Protein AF-A0A9C8GLN6-F1 (afdb_monomer)

Structure (mmCIF, N/CA/C/O backbone):
data_AF-A0A9C8GLN6-F1
#
_entry.id   AF-A0A9C8GLN6-F1
#
loop_
_atom_site.group_PDB
_atom_site.id
_atom_site.type_symbol
_atom_site.label_atom_id
_atom_site.label_alt_id
_atom_site.label_comp_id
_atom_site.label_asym_id
_atom_site.label_entity_id
_atom_site.label_seq_id
_atom_site.pdbx_PDB_ins_code
_atom_site.Cartn_x
_atom_site.Cartn_y
_atom_site.Cartn_z
_atom_site.occupancy
_atom_site.B_iso_or_equiv
_at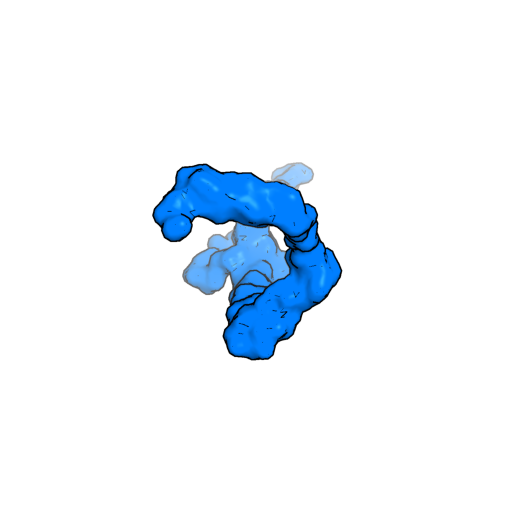om_site.auth_seq_id
_atom_site.auth_comp_id
_atom_site.auth_asym_id
_atom_site.auth_atom_id
_atom_site.pdbx_PDB_model_num
ATOM 1 N N . CYS A 1 1 ? -12.046 12.709 30.685 1.00 74.62 1 CYS A N 1
ATOM 2 C CA . CYS A 1 1 ? -10.942 12.771 29.709 1.00 74.62 1 CYS A CA 1
ATOM 3 C C . CYS A 1 1 ? -11.376 13.677 28.575 1.00 74.62 1 CYS A C 1
ATOM 5 O O . CYS A 1 1 ? -12.353 13.345 27.920 1.00 74.62 1 CYS A O 1
ATOM 7 N N . ASP A 1 2 ? -10.677 14.788 28.364 1.00 95.19 2 ASP A N 1
ATOM 8 C CA . ASP A 1 2 ? -11.027 15.811 27.361 1.00 95.19 2 ASP A CA 1
ATOM 9 C C . ASP A 1 2 ? -10.521 15.480 25.946 1.00 95.19 2 ASP A C 1
ATOM 11 O O . ASP A 1 2 ? -10.795 16.193 24.987 1.00 95.19 2 ASP A O 1
ATOM 15 N N . GLY A 1 3 ? -9.797 14.368 25.806 1.00 94.06 3 GLY A N 1
ATOM 16 C CA . GLY A 1 3 ? -9.313 13.839 24.539 1.00 94.06 3 GLY A CA 1
ATOM 17 C C . GLY A 1 3 ? -9.203 12.320 24.577 1.00 94.06 3 GLY A C 1
ATOM 18 O O . GLY A 1 3 ? -9.324 11.698 25.636 1.00 94.06 3 GLY A O 1
ATOM 19 N N . GLN A 1 4 ? -8.995 11.732 23.403 1.00 95.00 4 GLN A N 1
ATOM 20 C CA . GLN A 1 4 ? -8.777 10.302 23.201 1.00 95.00 4 GLN A CA 1
ATOM 21 C C . GLN A 1 4 ? -7.552 10.111 22.304 1.00 95.00 4 GLN A C 1
ATOM 23 O O . GLN A 1 4 ? -7.274 10.948 21.447 1.00 95.00 4 GLN A O 1
ATOM 28 N N . VAL A 1 5 ? -6.833 9.008 22.498 1.00 94.94 5 VAL A N 1
ATOM 29 C CA . VAL A 1 5 ? -5.660 8.635 21.703 1.00 94.94 5 VAL A CA 1
ATOM 30 C C . VAL A 1 5 ? -5.789 7.177 21.290 1.00 94.94 5 VAL A C 1
ATOM 32 O O . VAL A 1 5 ? -6.138 6.326 22.104 1.00 94.94 5 VAL A O 1
ATOM 35 N N . LEU A 1 6 ? -5.523 6.898 20.018 1.00 95.12 6 LEU A N 1
ATOM 36 C CA . LEU A 1 6 ? -5.484 5.556 19.448 1.00 95.12 6 LEU A CA 1
ATOM 37 C C . LEU A 1 6 ? -4.277 5.460 18.515 1.00 95.12 6 LEU A C 1
ATOM 39 O O . LEU A 1 6 ? -3.840 6.460 17.946 1.00 95.12 6 LEU A O 1
ATOM 43 N N . VAL A 1 7 ? -3.750 4.252 18.344 1.00 94.75 7 VAL A N 1
ATOM 44 C CA . VAL A 1 7 ? -2.703 3.984 17.356 1.00 94.75 7 VAL A CA 1
ATOM 45 C C . VAL A 1 7 ? -3.334 4.007 15.966 1.00 94.75 7 VAL A C 1
ATOM 47 O O . VAL A 1 7 ? -4.317 3.310 15.715 1.00 94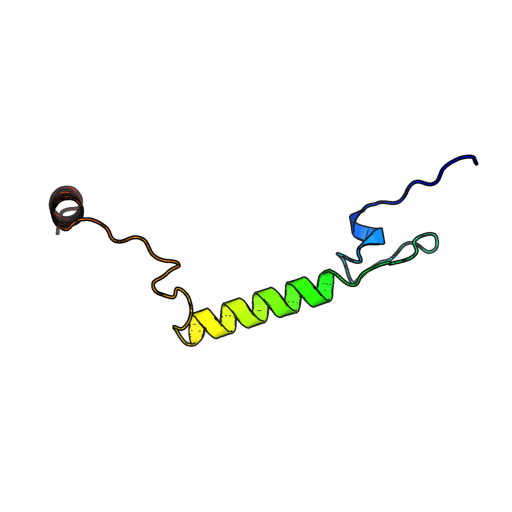.75 7 VAL A O 1
ATOM 50 N N . THR A 1 8 ? -2.756 4.777 15.043 1.00 95.62 8 THR A N 1
ATOM 51 C CA . THR A 1 8 ? -3.276 4.936 13.675 1.00 95.62 8 THR A CA 1
ATOM 52 C C . THR A 1 8 ? -3.446 3.601 12.947 1.00 95.62 8 THR A C 1
ATOM 54 O O . THR A 1 8 ? -4.449 3.394 12.270 1.00 95.62 8 THR A O 1
ATOM 57 N N . HIS A 1 9 ? -2.504 2.670 13.118 1.00 94.81 9 HIS A N 1
ATOM 58 C CA . HIS A 1 9 ? -2.555 1.345 12.495 1.00 94.81 9 HIS A CA 1
ATOM 59 C C . HIS A 1 9 ? -3.751 0.509 12.966 1.00 94.81 9 HIS A C 1
ATOM 61 O O . HIS A 1 9 ? -4.404 -0.129 12.141 1.00 94.81 9 HIS A O 1
ATOM 67 N N . ASP A 1 10 ? -4.066 0.549 14.264 1.00 93.50 10 ASP A N 1
ATOM 68 C CA . ASP A 1 10 ? -5.208 -0.178 14.823 1.00 93.50 10 ASP A CA 1
ATOM 69 C C . ASP A 1 10 ? -6.522 0.490 14.403 1.00 93.50 10 ASP A C 1
ATOM 71 O O . ASP A 1 10 ? -7.477 -0.192 14.041 1.00 93.50 10 ASP A O 1
ATOM 75 N N . LEU A 1 11 ? -6.555 1.828 14.386 1.00 95.31 11 LEU A N 1
ATOM 76 C CA . LEU A 1 11 ? -7.708 2.616 13.946 1.00 95.31 11 LEU A CA 1
ATOM 77 C C . LEU A 1 11 ? -8.057 2.355 12.473 1.00 95.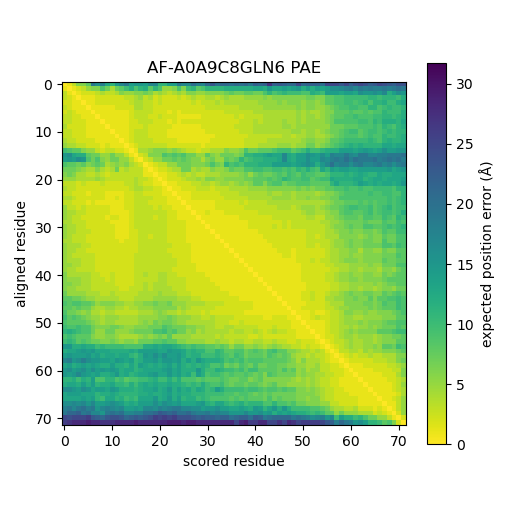31 11 LEU A C 1
ATOM 79 O O . LEU A 1 11 ? -9.236 2.262 12.130 1.00 95.31 11 LEU A O 1
ATOM 83 N N . LEU A 1 12 ? -7.050 2.225 11.605 1.00 96.25 12 LEU A N 1
ATOM 84 C CA . LEU A 1 12 ? -7.222 1.975 10.169 1.00 96.25 12 LEU A CA 1
ATOM 85 C C . LEU A 1 12 ? -7.265 0.484 9.795 1.00 96.25 12 LEU A C 1
ATOM 87 O O . LEU A 1 12 ? -7.435 0.162 8.619 1.00 96.25 12 LEU A O 1
ATOM 91 N N . GLY A 1 13 ? -7.110 -0.422 10.763 1.00 94.56 13 GLY A N 1
ATOM 92 C CA . GLY A 1 13 ? -7.149 -1.864 10.518 1.00 94.56 13 GLY A CA 1
ATOM 93 C C . GLY A 1 13 ? -6.045 -2.340 9.573 1.00 94.56 13 GLY A C 1
ATOM 94 O O . GLY A 1 13 ? -6.319 -3.062 8.616 1.00 94.56 13 GLY A O 1
ATOM 95 N N . LEU A 1 14 ? -4.802 -1.903 9.807 1.00 93.81 14 LEU A N 1
ATOM 96 C CA . LEU A 1 14 ? -3.651 -2.318 8.996 1.00 93.81 14 LEU A CA 1
ATOM 97 C C . LEU A 1 14 ? -3.290 -3.802 9.197 1.00 93.81 14 LEU A C 1
ATOM 99 O O . LEU A 1 14 ? -2.801 -4.451 8.273 1.00 93.81 14 LEU A O 1
ATOM 103 N N . PHE A 1 15 ? -3.540 -4.343 10.390 1.00 87.38 15 PHE A N 1
ATOM 104 C CA . PHE A 1 15 ? -3.238 -5.729 10.750 1.00 87.38 15 PHE A CA 1
ATOM 105 C C . PHE A 1 15 ? -4.531 -6.504 11.028 1.00 87.38 15 PHE A C 1
ATOM 107 O O . PHE A 1 15 ? -5.427 -5.984 11.692 1.00 87.38 15 PHE A O 1
ATOM 114 N N . ASP A 1 16 ? -4.620 -7.753 10.559 1.00 77.69 16 ASP A N 1
ATOM 115 C CA . ASP A 1 16 ? -5.823 -8.591 10.710 1.00 77.69 16 ASP A CA 1
ATOM 116 C C . ASP A 1 16 ? -5.828 -9.449 11.991 1.00 77.69 16 ASP A C 1
ATOM 118 O O . ASP A 1 16 ? -6.875 -9.934 12.415 1.00 77.69 16 ASP A O 1
ATOM 122 N N . ARG A 1 17 ? -4.664 -9.636 12.631 1.00 75.62 17 ARG A N 1
ATOM 123 C CA . ARG A 1 17 ? -4.497 -10.644 13.694 1.00 75.62 17 ARG A CA 1
ATOM 124 C C . ARG A 1 17 ? -4.963 -10.196 15.069 1.00 75.62 17 ARG A C 1
ATOM 126 O O . ARG A 1 17 ? -5.287 -11.038 15.904 1.00 75.62 17 ARG A O 1
ATOM 133 N N . PHE A 1 18 ? -4.930 -8.897 15.348 1.00 80.38 18 PHE A N 1
ATOM 134 C CA . PHE A 1 18 ? -5.236 -8.379 16.675 1.00 80.38 18 PHE A CA 1
ATOM 135 C C . PHE A 1 18 ? -5.755 -6.948 16.605 1.00 80.38 18 PHE A C 1
ATOM 137 O O . PHE A 1 18 ? -5.138 -6.077 16.002 1.00 80.38 18 PHE A O 1
ATOM 144 N N . THR A 1 19 ? -6.879 -6.697 17.268 1.00 84.94 19 THR A N 1
ATOM 145 C CA . THR A 1 19 ? -7.405 -5.353 17.507 1.00 84.94 19 THR A CA 1
ATOM 146 C C . THR A 1 19 ? -7.679 -5.222 19.003 1.00 84.94 19 THR A C 1
ATOM 148 O O . THR A 1 19 ? -8.475 -6.003 19.539 1.00 84.94 19 THR A O 1
ATOM 151 N N . PRO A 1 20 ? -7.021 -4.287 19.715 1.00 87.75 20 PRO A N 1
ATOM 152 C CA . PRO A 1 20 ? -7.278 -4.077 21.133 1.00 87.75 20 PRO A CA 1
ATOM 153 C C . PRO A 1 20 ? -8.757 -3.759 21.388 1.00 87.75 20 PRO A C 1
ATOM 155 O O . PRO A 1 20 ? -9.377 -3.012 20.637 1.00 87.75 20 PRO A O 1
ATOM 158 N N . LYS A 1 21 ? -9.325 -4.264 22.491 1.00 90.88 21 LYS A N 1
ATOM 159 C CA . LYS A 1 21 ? -10.767 -4.131 22.796 1.00 90.88 21 LYS A CA 1
ATOM 160 C C . LYS A 1 21 ? -11.282 -2.685 22.875 1.00 90.88 21 LYS A C 1
ATOM 162 O O . LYS A 1 21 ? -12.479 -2.467 22.745 1.00 90.88 21 LYS A O 1
ATOM 167 N N . PHE A 1 22 ? -10.403 -1.718 23.141 1.00 91.62 22 PHE A N 1
ATOM 168 C CA . PHE A 1 22 ? -10.744 -0.295 23.248 1.00 91.62 22 PHE A CA 1
ATOM 169 C C . PHE A 1 22 ? -10.647 0.456 21.910 1.00 91.62 22 PHE A C 1
ATOM 171 O O . PHE A 1 22 ? -10.969 1.640 21.847 1.00 91.62 22 PHE A O 1
ATOM 178 N N . VAL A 1 23 ? -10.192 -0.207 20.845 1.00 93.00 23 VAL A N 1
ATOM 179 C CA . VAL A 1 23 ? -10.083 0.381 19.511 1.00 93.00 23 VAL A CA 1
ATOM 180 C C . VAL A 1 23 ? -11.382 0.147 18.747 1.00 93.00 23 VAL A C 1
ATOM 182 O O . VAL A 1 23 ? -11.874 -0.975 18.648 1.00 93.00 23 VAL A O 1
ATOM 185 N N . LYS A 1 24 ? -11.906 1.212 18.138 1.00 93.75 24 LYS A N 1
ATOM 186 C CA . LYS A 1 24 ? -12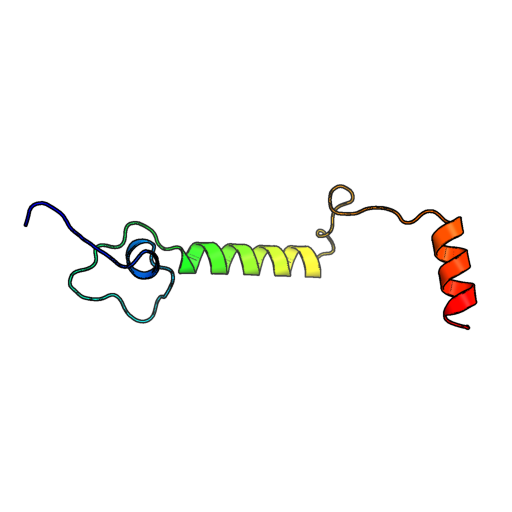.872 1.113 17.043 1.00 93.75 24 LYS A CA 1
ATOM 187 C C . LYS A 1 24 ? -12.108 1.201 15.725 1.00 93.75 24 LYS A C 1
ATOM 189 O O . LYS A 1 24 ? -11.429 2.198 15.491 1.00 93.75 24 LYS A O 1
ATOM 194 N N . GLN A 1 25 ? -12.246 0.189 14.873 1.00 93.94 25 GLN A N 1
ATOM 195 C CA . GLN A 1 25 ? -11.736 0.245 13.504 1.00 93.94 25 GLN A CA 1
ATOM 196 C C . GLN A 1 25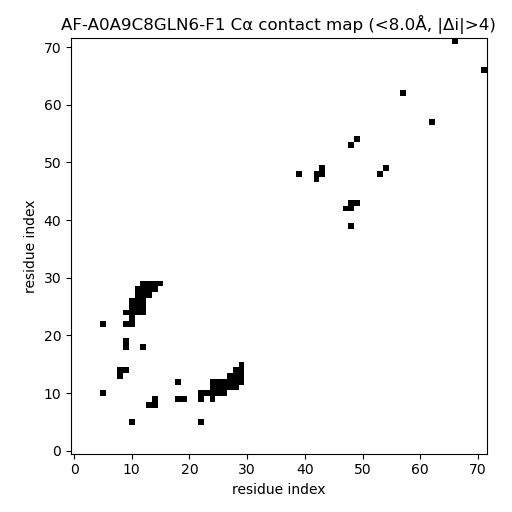 ? -12.649 1.119 12.640 1.00 93.94 25 GLN A C 1
ATOM 198 O O . GLN A 1 25 ? -13.871 0.968 12.651 1.00 93.94 25 GLN A O 1
ATOM 203 N N . TYR A 1 26 ? -12.043 2.042 11.900 1.00 95.62 26 TYR A N 1
ATOM 204 C CA . TYR A 1 26 ? -12.715 2.924 10.945 1.00 95.62 26 TYR A CA 1
ATOM 205 C C . TYR A 1 26 ? -12.458 2.512 9.490 1.00 95.62 26 TYR A C 1
ATOM 207 O O . TYR A 1 26 ? -13.161 2.979 8.598 1.00 95.62 26 TYR A O 1
ATOM 215 N N . ALA A 1 27 ? -11.486 1.630 9.248 1.00 95.44 27 ALA A N 1
ATOM 216 C CA . ALA A 1 27 ? -11.184 1.058 7.941 1.00 95.44 27 ALA A CA 1
ATOM 217 C C . ALA A 1 27 ? -10.636 -0.374 8.084 1.00 95.44 27 ALA A C 1
ATOM 219 O O . ALA A 1 27 ? -10.258 -0.797 9.176 1.00 95.44 27 ALA A O 1
ATOM 220 N N . ASN A 1 28 ? -10.596 -1.102 6.965 1.00 94.62 28 ASN A N 1
ATOM 221 C CA . ASN A 1 28 ? -9.920 -2.394 6.823 1.00 94.62 28 ASN A C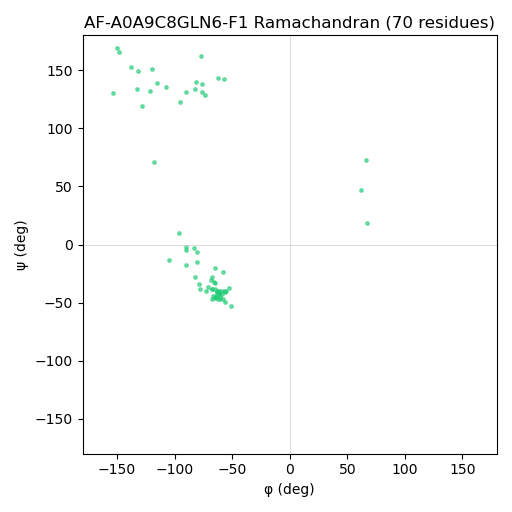A 1
ATOM 222 C C . ASN A 1 28 ? -8.814 -2.246 5.772 1.00 94.62 28 ASN A C 1
ATOM 224 O O . ASN A 1 28 ? -8.937 -2.697 4.630 1.00 94.62 28 ASN A O 1
ATOM 228 N N . LEU A 1 29 ? -7.757 -1.525 6.146 1.00 95.88 29 LEU A N 1
ATOM 229 C CA . LEU A 1 29 ? -6.664 -1.216 5.233 1.00 95.88 29 LEU A CA 1
ATOM 230 C C . LEU A 1 29 ? -5.867 -2.468 4.847 1.00 95.88 29 LEU A C 1
ATOM 232 O O . LEU A 1 29 ? -5.363 -2.534 3.730 1.00 95.88 29 LEU A O 1
ATOM 236 N N . HIS A 1 30 ? -5.831 -3.487 5.712 1.00 95.06 30 HIS A N 1
ATOM 237 C CA . HIS A 1 30 ? -5.270 -4.797 5.388 1.00 95.06 30 HIS A CA 1
ATOM 238 C C . HIS A 1 30 ? -5.839 -5.359 4.077 1.00 95.06 30 HIS A C 1
ATOM 240 O O . HIS A 1 30 ? -5.087 -5.691 3.161 1.00 95.06 30 HIS A O 1
ATOM 246 N N . SER A 1 31 ? -7.170 -5.419 3.963 1.00 95.81 31 SER A N 1
ATOM 247 C CA . SER A 1 31 ? -7.827 -5.994 2.782 1.00 95.81 31 SER A CA 1
ATOM 248 C C . SER A 1 31 ? -7.605 -5.146 1.534 1.00 95.81 31 SER A C 1
ATOM 250 O O . SER A 1 31 ? -7.381 -5.690 0.458 1.00 95.81 31 SER A O 1
ATOM 252 N N . VAL A 1 32 ? -7.627 -3.818 1.681 1.00 97.12 32 VAL A N 1
ATOM 253 C CA . VAL A 1 32 ? -7.374 -2.884 0.574 1.00 97.12 32 VAL A CA 1
ATOM 254 C C . VAL A 1 32 ? -5.955 -3.059 0.032 1.00 97.12 32 VAL A C 1
ATOM 256 O O . VAL A 1 32 ? -5.772 -3.180 -1.176 1.00 97.12 32 VAL A O 1
ATOM 259 N N . ILE A 1 33 ? -4.955 -3.131 0.914 1.00 97.12 33 ILE A N 1
ATOM 260 C CA . ILE A 1 33 ? -3.557 -3.346 0.519 1.00 97.12 33 ILE A CA 1
ATOM 261 C C . ILE A 1 33 ? -3.392 -4.715 -0.143 1.00 97.12 33 ILE A C 1
ATOM 263 O O . ILE A 1 33 ? -2.767 -4.806 -1.196 1.00 97.12 33 ILE A O 1
ATOM 267 N N . ALA A 1 34 ? -3.968 -5.774 0.433 1.00 96.81 34 ALA A N 1
ATOM 268 C CA . ALA A 1 34 ? -3.883 -7.115 -0.139 1.00 96.81 34 ALA A CA 1
ATOM 269 C C . ALA A 1 34 ? -4.470 -7.174 -1.560 1.00 96.81 34 ALA A C 1
ATOM 271 O O . ALA A 1 34 ? -3.861 -7.763 -2.451 1.00 96.81 34 ALA A O 1
ATOM 272 N N . GLN A 1 35 ? -5.616 -6.524 -1.788 1.00 98.19 35 GLN A N 1
ATOM 273 C CA . GLN A 1 35 ? -6.229 -6.424 -3.115 1.00 98.19 35 GLN A CA 1
ATOM 274 C C . GLN A 1 35 ? -5.358 -5.633 -4.092 1.00 98.19 35 GLN A C 1
ATOM 276 O O . GLN A 1 35 ? -5.153 -6.087 -5.213 1.00 98.19 35 GLN A O 1
ATOM 281 N N . ALA A 1 36 ? -4.808 -4.493 -3.668 1.00 98.38 36 ALA A N 1
ATOM 282 C CA . ALA A 1 36 ? -3.938 -3.678 -4.512 1.00 98.38 36 ALA A CA 1
ATOM 283 C C . ALA A 1 36 ? -2.672 -4.439 -4.940 1.00 98.38 36 ALA A C 1
ATOM 285 O O . ALA A 1 36 ? -2.287 -4.393 -6.104 1.00 98.38 36 ALA A O 1
ATOM 286 N N . LEU A 1 37 ? -2.053 -5.184 -4.019 1.00 98.31 37 LEU A N 1
ATOM 287 C CA . LEU A 1 37 ? -0.876 -6.001 -4.323 1.00 98.31 37 LEU A CA 1
ATOM 288 C C . LEU A 1 37 ? -1.206 -7.175 -5.251 1.00 98.31 37 LEU A C 1
ATOM 290 O O . LEU A 1 37 ? -0.406 -7.495 -6.127 1.00 98.31 37 LEU A O 1
ATOM 294 N N . ALA A 1 38 ? -2.368 -7.810 -5.078 1.00 98.50 38 ALA A N 1
ATOM 295 C CA . ALA A 1 38 ? -2.818 -8.868 -5.978 1.00 98.50 38 ALA A CA 1
ATOM 296 C C . ALA A 1 38 ? -3.075 -8.331 -7.394 1.00 98.50 38 ALA A C 1
ATOM 298 O O . ALA A 1 38 ? -2.582 -8.916 -8.350 1.00 98.50 38 ALA A O 1
ATOM 299 N N . ALA A 1 39 ? -3.762 -7.192 -7.517 1.00 98.56 39 ALA A N 1
ATOM 300 C CA . ALA A 1 39 ? -3.999 -6.538 -8.802 1.00 98.56 39 ALA A CA 1
ATOM 301 C C . ALA A 1 39 ? -2.681 -6.153 -9.490 1.00 98.56 39 ALA A C 1
ATOM 303 O O . ALA A 1 39 ? -2.487 -6.467 -10.657 1.00 98.56 39 ALA A O 1
ATOM 304 N N . TYR A 1 40 ? -1.740 -5.565 -8.745 1.00 98.44 40 TYR A N 1
ATOM 305 C CA . TYR A 1 40 ? -0.409 -5.247 -9.262 1.00 98.44 40 TYR A CA 1
ATOM 306 C C . TYR A 1 40 ? 0.327 -6.487 -9.787 1.00 98.44 40 TYR A C 1
ATOM 308 O O . TYR A 1 40 ? 0.870 -6.458 -10.888 1.00 98.44 40 TYR A O 1
ATOM 316 N N . ARG A 1 41 ? 0.331 -7.589 -9.022 1.00 98.50 41 ARG A N 1
ATOM 317 C CA . ARG A 1 41 ? 0.914 -8.860 -9.476 1.00 98.50 41 ARG A CA 1
ATOM 318 C C . ARG A 1 41 ? 0.275 -9.304 -10.790 1.00 98.50 41 ARG A C 1
ATOM 320 O O . ARG A 1 41 ? 1.000 -9.627 -11.723 1.00 98.50 41 ARG A O 1
ATOM 327 N N . ASP A 1 42 ? -1.052 -9.315 -10.856 1.00 98.62 42 ASP A N 1
ATOM 328 C CA . ASP A 1 42 ? -1.782 -9.800 -12.028 1.00 98.62 42 ASP A CA 1
ATOM 329 C C . ASP A 1 42 ? -1.491 -8.932 -13.266 1.00 98.62 42 ASP A C 1
ATOM 331 O O . ASP A 1 42 ? -1.277 -9.463 -14.354 1.00 98.62 42 ASP A O 1
ATOM 335 N N . GLU A 1 43 ? -1.400 -7.609 -13.104 1.00 98.44 43 GLU A N 1
ATOM 336 C CA . GLU A 1 43 ? -1.021 -6.684 -14.179 1.00 98.44 43 GLU A CA 1
ATOM 337 C C . GLU A 1 43 ? 0.424 -6.894 -14.655 1.00 98.44 43 GLU A C 1
ATOM 339 O O . GLU A 1 43 ? 0.683 -6.824 -15.858 1.00 98.44 43 GLU A O 1
ATOM 344 N N . VAL A 1 44 ? 1.363 -7.177 -13.747 1.00 98.25 44 VAL A N 1
ATOM 345 C CA . VAL A 1 44 ? 2.761 -7.490 -14.094 1.00 98.25 44 VAL A CA 1
ATOM 346 C C . VAL A 1 44 ? 2.853 -8.823 -14.836 1.00 98.25 44 VAL A C 1
ATOM 348 O O . VAL A 1 44 ? 3.496 -8.902 -15.881 1.00 98.25 44 VAL A O 1
ATOM 351 N N . GLU A 1 45 ? 2.193 -9.868 -14.334 1.00 98.12 45 GLU A N 1
ATOM 352 C CA . GLU A 1 45 ? 2.190 -11.196 -14.962 1.00 98.12 45 GLU A CA 1
ATOM 353 C C . GLU A 1 45 ? 1.512 -11.178 -16.340 1.00 98.12 45 GLU A C 1
ATOM 355 O O . GLU A 1 45 ? 1.941 -11.884 -17.253 1.00 98.12 45 GLU A O 1
ATOM 360 N N . ALA A 1 46 ? 0.493 -10.335 -16.519 1.00 98.00 46 ALA A N 1
ATOM 361 C CA . ALA A 1 46 ? -0.172 -10.119 -17.800 1.00 98.00 46 ALA A CA 1
ATOM 362 C C . ALA A 1 46 ? 0.586 -9.164 -18.744 1.00 98.00 46 ALA A C 1
ATOM 364 O O . ALA A 1 46 ? 0.154 -8.977 -19.883 1.00 98.00 46 ALA A O 1
ATOM 365 N N . GLY A 1 47 ? 1.677 -8.535 -18.291 1.00 96.69 47 GLY A N 1
ATOM 366 C CA . GLY A 1 47 ? 2.422 -7.530 -19.056 1.00 96.69 47 GLY A CA 1
ATOM 367 C C . GLY A 1 47 ? 1.650 -6.228 -19.306 1.00 96.69 47 GLY A C 1
ATOM 368 O O . GLY A 1 47 ? 1.986 -5.483 -20.223 1.00 96.69 47 GLY A O 1
ATOM 369 N N . GLN A 1 48 ? 0.598 -5.959 -18.528 1.00 97.31 48 GLN A N 1
ATOM 370 C CA . GLN A 1 48 ? -0.161 -4.705 -18.568 1.00 97.31 48 GLN A CA 1
ATOM 371 C C . GLN A 1 48 ? 0.574 -3.587 -17.827 1.00 97.31 48 GLN A C 1
ATOM 373 O O . GLN A 1 48 ? 0.520 -2.429 -18.242 1.00 97.31 48 GLN A O 1
ATOM 378 N N . PHE A 1 49 ? 1.281 -3.941 -16.751 1.00 96.62 49 PHE A N 1
ATOM 379 C CA . PHE A 1 49 ? 2.194 -3.047 -16.055 1.00 96.62 49 PHE A CA 1
ATOM 380 C C . PHE A 1 49 ? 3.659 -3.446 -16.324 1.00 96.62 49 PHE A C 1
ATOM 382 O O . PHE A 1 49 ? 3.994 -4.626 -16.195 1.00 96.62 49 PHE A O 1
ATOM 389 N N . PRO A 1 50 ? 4.559 -2.483 -16.614 1.00 96.31 50 PRO A N 1
ATOM 390 C CA . PRO A 1 50 ? 4.285 -1.056 -16.784 1.00 96.31 50 PRO A CA 1
ATOM 391 C C . PRO A 1 50 ? 3.635 -0.744 -18.140 1.00 96.31 50 PRO A C 1
ATOM 393 O O . PRO A 1 50 ? 4.060 -1.239 -19.181 1.00 96.31 50 PRO A O 1
ATOM 396 N N . ALA A 1 51 ? 2.638 0.140 -18.124 1.00 95.12 51 ALA A N 1
ATOM 397 C CA . ALA A 1 51 ? 2.112 0.772 -19.334 1.00 95.12 51 ALA A CA 1
ATOM 398 C C . ALA A 1 51 ? 3.065 1.889 -19.819 1.00 95.12 51 ALA A C 1
ATOM 400 O O . ALA A 1 51 ? 3.878 2.363 -19.019 1.00 95.12 51 ALA A O 1
ATOM 401 N N . PRO A 1 52 ? 2.983 2.355 -21.081 1.00 93.94 52 PRO A N 1
ATOM 402 C CA . PRO A 1 52 ? 3.896 3.367 -21.620 1.00 93.94 52 PRO A CA 1
ATOM 403 C C . PRO A 1 52 ? 4.013 4.639 -20.767 1.00 93.94 52 PRO A C 1
ATOM 405 O O . PRO A 1 52 ? 5.112 5.162 -20.598 1.00 93.94 52 PRO A O 1
ATOM 408 N N . GLU A 1 53 ? 2.917 5.108 -20.167 1.00 95.06 53 GLU A N 1
ATOM 409 C CA . GLU A 1 53 ? 2.897 6.265 -19.262 1.00 95.06 53 GLU A CA 1
ATOM 410 C C . GLU A 1 53 ? 3.689 6.059 -17.959 1.00 95.06 53 GLU A C 1
ATOM 412 O O . GLU A 1 53 ? 4.079 7.028 -17.309 1.00 95.06 53 GLU A O 1
ATOM 417 N N . HIS A 1 54 ? 3.949 4.805 -17.588 1.00 95.38 54 HIS A N 1
ATOM 418 C CA . HIS A 1 54 ? 4.744 4.413 -16.425 1.00 95.38 54 HIS A CA 1
ATOM 419 C C . HIS A 1 54 ? 6.205 4.118 -16.792 1.00 95.38 54 HIS A C 1
ATOM 421 O O . HIS A 1 54 ? 6.954 3.595 -15.966 1.00 95.38 54 HIS A O 1
ATOM 427 N N . THR A 1 55 ? 6.619 4.440 -18.020 1.00 92.94 55 THR A N 1
ATOM 428 C CA . THR A 1 55 ? 7.989 4.248 -18.501 1.00 92.94 55 THR A CA 1
ATOM 429 C C . THR A 1 55 ? 8.621 5.569 -18.918 1.00 92.94 55 THR A C 1
ATOM 431 O O . THR A 1 55 ? 7.947 6.505 -19.346 1.00 92.94 55 THR A O 1
ATOM 434 N N . VAL A 1 56 ? 9.944 5.644 -18.793 1.00 90.81 56 VAL A N 1
ATOM 435 C CA . VAL A 1 56 ? 10.757 6.708 -19.383 1.00 90.81 56 VAL A CA 1
ATOM 436 C C . VAL A 1 56 ? 11.771 6.060 -20.311 1.00 90.81 56 VAL A C 1
ATOM 438 O O . VAL A 1 56 ? 12.416 5.081 -19.941 1.00 90.81 56 VAL A O 1
ATOM 441 N N . ASN A 1 57 ? 11.888 6.585 -21.528 1.00 88.00 57 ASN A N 1
ATOM 442 C CA . ASN A 1 57 ? 12.819 6.047 -22.511 1.00 88.00 57 ASN A CA 1
ATOM 443 C C . ASN A 1 57 ? 14.232 6.570 -22.249 1.00 88.00 57 ASN A C 1
ATOM 445 O O . ASN A 1 57 ? 14.425 7.750 -21.949 1.00 88.00 57 ASN A O 1
ATOM 449 N N . MET A 1 58 ? 15.217 5.688 -22.402 1.00 88.62 58 MET A N 1
ATOM 450 C CA . MET A 1 58 ? 16.624 6.069 -22.448 1.00 88.62 58 MET A CA 1
ATOM 451 C C . MET A 1 58 ? 16.968 6.535 -23.873 1.00 88.62 58 MET A C 1
ATOM 453 O O . MET A 1 58 ? 16.571 5.857 -24.820 1.00 88.62 58 MET A O 1
ATOM 457 N N . PRO A 1 59 ? 17.677 7.665 -24.057 1.00 93.50 59 PRO A N 1
ATOM 458 C CA . PRO A 1 59 ? 18.189 8.052 -25.369 1.00 93.50 59 PRO A CA 1
ATOM 459 C C . PRO A 1 59 ? 19.185 7.019 -25.905 1.00 93.50 59 PRO A C 1
ATOM 461 O O . PRO A 1 59 ? 20.007 6.514 -25.138 1.00 93.50 59 PRO A O 1
ATOM 464 N N . ASP A 1 60 ? 19.167 6.778 -27.216 1.00 92.12 60 ASP A N 1
ATOM 465 C CA . ASP A 1 60 ? 20.025 5.773 -27.864 1.00 92.12 60 ASP A CA 1
ATOM 466 C C . ASP A 1 60 ? 21.519 6.004 -27.575 1.00 92.12 60 ASP A C 1
ATOM 468 O O . ASP A 1 60 ? 22.232 5.069 -27.229 1.00 92.12 60 ASP A O 1
ATOM 472 N N . GLU A 1 61 ? 21.974 7.261 -27.582 1.00 93.88 61 GLU A N 1
ATOM 473 C CA . GLU A 1 61 ? 23.358 7.634 -27.237 1.00 93.88 61 GLU A CA 1
ATOM 474 C C . GLU A 1 61 ? 23.757 7.170 -25.825 1.00 93.88 61 GLU A C 1
ATOM 476 O O . GLU A 1 61 ? 24.869 6.696 -25.600 1.00 93.88 61 GLU A O 1
ATOM 481 N N . THR A 1 62 ? 22.839 7.281 -24.859 1.00 92.38 62 THR A N 1
ATOM 482 C CA . THR A 1 62 ? 23.092 6.848 -23.475 1.00 92.38 62 THR A CA 1
ATOM 483 C C . THR A 1 62 ? 23.151 5.325 -23.378 1.00 92.38 62 THR A C 1
ATOM 485 O O . THR A 1 62 ? 23.967 4.787 -22.631 1.00 92.38 62 THR A O 1
ATOM 488 N N . TRP A 1 63 ? 22.313 4.629 -24.149 1.00 91.25 63 TRP A N 1
ATOM 489 C CA . TRP A 1 63 ? 22.304 3.171 -24.216 1.00 91.25 63 TRP A CA 1
ATOM 490 C C . TRP A 1 63 ? 23.585 2.616 -24.854 1.00 91.25 63 TRP A C 1
ATOM 492 O O . TRP A 1 63 ? 24.199 1.698 -24.312 1.00 91.25 63 TRP A O 1
ATOM 502 N N . GLU A 1 64 ? 24.037 3.209 -25.958 1.00 93.50 64 GLU A N 1
ATOM 503 C CA . GLU A 1 64 ? 25.284 2.833 -26.632 1.00 93.50 64 GLU A CA 1
ATOM 504 C C . GLU A 1 64 ? 26.515 3.065 -25.745 1.00 93.50 64 GLU A C 1
ATOM 506 O O . GLU A 1 64 ? 27.391 2.201 -25.666 1.00 93.50 64 GLU A O 1
ATOM 511 N N . ALA A 1 65 ? 26.564 4.194 -25.031 1.00 93.00 65 ALA A N 1
ATOM 512 C CA . ALA A 1 65 ? 27.630 4.476 -24.072 1.00 93.00 65 ALA A CA 1
ATOM 513 C C . ALA A 1 65 ? 27.665 3.441 -22.934 1.00 93.00 65 ALA A C 1
ATOM 515 O O . ALA A 1 65 ? 28.739 2.951 -22.585 1.00 93.00 65 ALA A O 1
ATOM 516 N N . LEU A 1 66 ? 26.497 3.063 -22.399 1.00 92.00 66 LEU A N 1
ATOM 517 C CA . LEU A 1 66 ? 26.392 2.025 -21.373 1.00 92.00 66 LEU A CA 1
ATOM 518 C C . LEU A 1 66 ? 26.922 0.679 -21.886 1.00 92.00 66 LEU A C 1
ATOM 520 O O . LEU A 1 66 ? 27.721 0.043 -21.208 1.00 92.00 66 LEU A O 1
ATOM 524 N N . LEU A 1 67 ? 26.526 0.250 -23.087 1.00 93.50 67 LEU A N 1
ATOM 525 C CA . LEU A 1 67 ? 27.013 -1.005 -23.673 1.00 93.50 67 LEU A CA 1
ATOM 526 C C . LEU A 1 67 ? 28.540 -1.011 -23.851 1.00 93.50 67 LEU A C 1
ATOM 528 O O . LEU A 1 67 ? 29.187 -2.017 -23.558 1.00 93.50 67 LEU A O 1
ATOM 532 N N . ALA A 1 68 ? 29.123 0.117 -24.265 1.00 92.56 68 ALA A N 1
ATOM 533 C CA . ALA A 1 68 ? 30.571 0.260 -24.396 1.00 92.56 68 ALA A CA 1
ATOM 534 C C . ALA A 1 68 ? 31.312 0.175 -23.045 1.00 92.56 68 ALA A C 1
ATOM 536 O O . ALA A 1 68 ? 32.438 -0.322 -23.002 1.00 92.56 68 ALA A O 1
ATOM 537 N N . GLU A 1 69 ? 30.701 0.63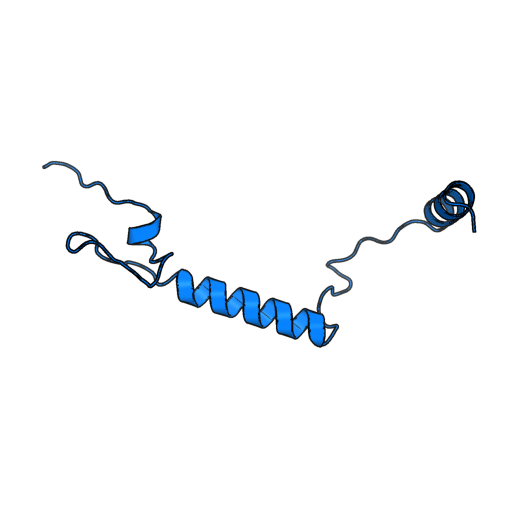7 -21.948 1.00 92.44 69 GLU A N 1
ATOM 538 C CA . GLU A 1 69 ? 31.269 0.540 -20.595 1.00 92.44 69 GLU A CA 1
ATOM 539 C C . GLU A 1 69 ? 31.132 -0.856 -19.976 1.00 92.44 69 GLU A C 1
ATOM 541 O O . GLU A 1 69 ? 32.038 -1.310 -19.274 1.00 92.44 69 GLU A O 1
ATOM 546 N N . VAL A 1 70 ? 30.004 -1.533 -20.207 1.00 91.50 70 VAL A N 1
ATOM 547 C CA . VAL A 1 70 ? 29.690 -2.822 -19.566 1.00 91.50 70 VAL A CA 1
ATOM 548 C C . VAL A 1 70 ? 30.404 -3.996 -20.255 1.00 91.50 70 VAL A C 1
ATOM 550 O O . VAL A 1 70 ? 30.568 -5.047 -19.639 1.00 91.50 70 VAL A O 1
ATOM 553 N N . GLY A 1 71 ? 30.928 -3.788 -21.468 1.00 72.31 71 GLY A N 1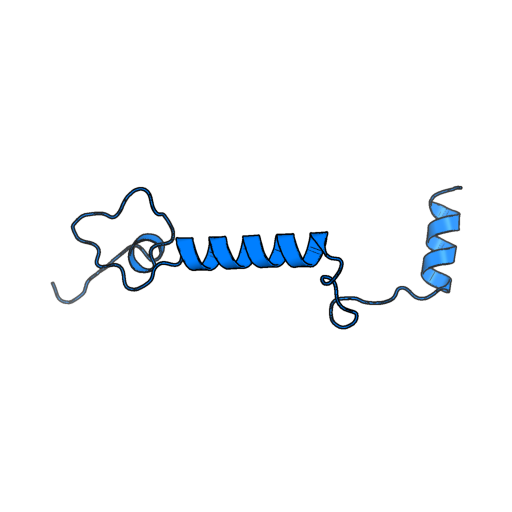
ATOM 554 C CA . GLY A 1 71 ? 31.821 -4.721 -22.150 1.00 72.31 71 GLY A CA 1
ATOM 555 C C . GLY A 1 71 ? 31.141 -6.037 -22.515 1.00 72.31 71 GLY A C 1
ATOM 556 O O . GLY A 1 71 ? 31.437 -7.066 -21.908 1.00 72.31 71 GLY A O 1
ATOM 557 N N . GLU A 1 72 ? 30.268 -6.003 -23.524 1.00 56.47 72 GLU A N 1
ATOM 558 C CA . GLU A 1 72 ? 29.963 -7.194 -24.337 1.00 56.47 72 GLU A CA 1
ATOM 559 C C . GLU A 1 72 ? 30.868 -7.269 -25.573 1.00 56.47 72 GLU A C 1
ATOM 561 O O . GLU A 1 72 ? 31.026 -6.237 -26.269 1.00 56.47 72 GLU A O 1
#

pLDDT: mean 92.72, std 7.0, range [56.47, 98.62]

Sequence (72 aa):
CDGQVLVTHDLLGLFDRFTPKFV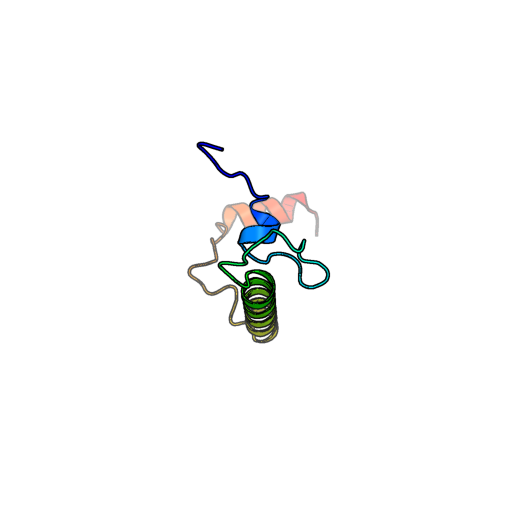KQYANLHSVIAQALAAYRDEVEAGQFPAPEHTVNMPDETWEALLAEVGE

Foldseek 3Di:
DPDDDDDPCLQACCDDPDHPPPHDHPHNVVVVVVVVVVVVVVCVVVVVPPDPVNDDDDDPVRVVVVCVVVDD

Mean predicted aligned error: 6.32 Å

Secondary structure (DSSP, 8-state):
-------HHHHTT--SS---TTPPP---HHHHHHHHHHHHHHHHHTT-SS-GGG--PPPHHHHHHHHHHHT-

Solvent-accessible surface area (backbone atoms only — not comparable to full-atom values): 4568 Å² total; per-residue (Å²): 126,100,70,87,86,79,58,67,53,56,32,34,20,52,57,89,88,69,71,64,92,89,60,67,64,80,42,60,42,35,60,54,52,53,49,52,54,50,50,52,50,52,30,43,76,69,61,56,44,75,42,76,91,73,57,82,84,79,56,67,71,61,52,53,53,48,50,67,71,72,64,126

Nearest PDB structures (foldseek):
  1oy0-assembly1_A  TM=9.097E-01  e=1.905E-02  Mycobacterium tuberculosis

Radius of gyration: 22.69 Å; Cα contacts (8 Å, |Δi|>4): 41; chains: 1; bounding box: 45×27×58 Å